Protein AF-A0A970MQ82-F1 (afdb_monomer)

Solvent-accessible surface area (backbone atoms only — not comparable to full-atom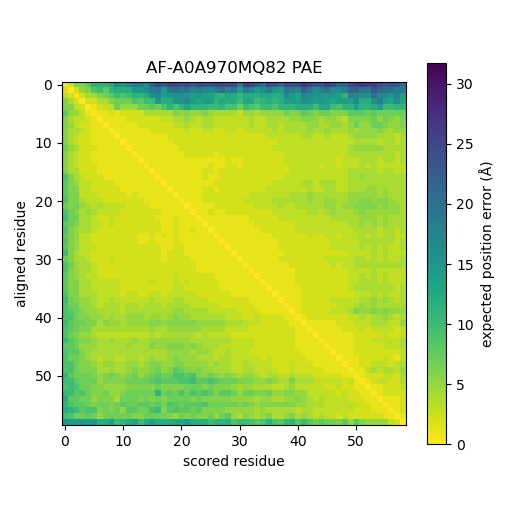 values): 3509 Å² total; per-residue (Å²): 120,70,68,62,55,54,53,50,51,52,54,48,54,54,50,54,51,22,56,77,68,73,37,50,70,58,53,50,50,54,52,50,51,54,50,48,47,48,70,75,34,61,66,57,44,48,56,74,66,36,86,81,58,55,69,85,80,78,112

Mean predicted aligned error: 4.25 Å

Structure (mmCIF, N/CA/C/O backbone):
data_AF-A0A970MQ82-F1
#
_entry.id   AF-A0A970MQ82-F1
#
loop_
_atom_site.group_PDB
_atom_site.id
_atom_site.type_symbol
_atom_site.label_atom_id
_atom_site.label_alt_id
_atom_site.label_comp_id
_atom_site.label_asym_id
_atom_site.label_entity_id
_atom_site.label_seq_id
_atom_site.pdbx_PDB_ins_code
_atom_site.Cartn_x
_atom_site.Cartn_y
_atom_site.Cartn_z
_atom_site.occupancy
_atom_site.B_iso_or_equiv
_atom_site.auth_seq_id
_atom_site.auth_comp_id
_atom_site.auth_asym_id
_atom_site.auth_atom_id
_atom_site.pdbx_PDB_model_num
ATOM 1 N N . MET A 1 1 ? -11.972 6.068 -17.174 1.00 54.91 1 MET A N 1
ATOM 2 C CA . MET A 1 1 ? -13.004 5.761 -16.145 1.00 54.91 1 MET A CA 1
ATOM 3 C C . MET A 1 1 ? -12.961 4.330 -15.573 1.00 54.91 1 MET A C 1
ATOM 5 O O . MET A 1 1 ? -13.164 4.200 -14.372 1.00 54.91 1 MET A O 1
ATOM 9 N N . ARG A 1 2 ? -12.679 3.256 -16.342 1.00 61.75 2 ARG A N 1
ATOM 10 C CA . ARG A 1 2 ? -12.643 1.861 -15.817 1.00 61.75 2 ARG A CA 1
ATOM 11 C C . ARG A 1 2 ? -11.542 1.581 -14.777 1.00 61.75 2 ARG A C 1
ATOM 13 O O . ARG A 1 2 ? -11.835 0.980 -13.749 1.00 61.75 2 ARG A O 1
ATOM 20 N N . GLN A 1 3 ? -10.313 2.059 -14.995 1.00 65.06 3 GLN A N 1
ATOM 21 C CA . GLN A 1 3 ? -9.186 1.801 -14.079 1.00 65.06 3 GLN A CA 1
ATOM 22 C C . GLN A 1 3 ? -9.419 2.358 -12.662 1.00 65.06 3 GLN A C 1
ATOM 24 O O . GLN A 1 3 ? -9.043 1.723 -11.683 1.00 65.06 3 GLN A O 1
ATOM 29 N N . ASN A 1 4 ? -10.118 3.490 -12.534 1.00 73.19 4 ASN A N 1
ATOM 30 C CA . ASN A 1 4 ? -10.439 4.083 -11.232 1.00 73.19 4 ASN A CA 1
ATOM 31 C C . ASN A 1 4 ? -11.396 3.212 -10.406 1.00 73.19 4 ASN A C 1
ATOM 33 O O . ASN A 1 4 ? -11.281 3.185 -9.184 1.00 73.19 4 ASN A O 1
ATOM 37 N N . LYS A 1 5 ? -12.311 2.474 -11.053 1.00 84.19 5 LYS A N 1
ATOM 38 C CA . LYS A 1 5 ? -13.217 1.545 -10.356 1.00 84.19 5 LYS A CA 1
ATOM 39 C C . LYS A 1 5 ? -12.451 0.349 -9.786 1.00 84.19 5 LYS A C 1
ATOM 41 O O . LYS A 1 5 ? -12.680 -0.035 -8.646 1.00 84.19 5 LYS A O 1
ATOM 46 N N . VAL A 1 6 ? -11.510 -0.194 -10.560 1.00 90.44 6 VAL A N 1
ATOM 47 C CA . VAL A 1 6 ? -10.676 -1.334 -10.145 1.00 90.44 6 VAL A CA 1
ATOM 48 C C . VAL A 1 6 ? -9.751 -0.947 -8.988 1.00 90.44 6 VAL A C 1
ATOM 50 O O . VAL A 1 6 ? -9.719 -1.646 -7.981 1.00 90.44 6 VAL A O 1
ATOM 53 N N . ARG A 1 7 ? -9.082 0.213 -9.072 1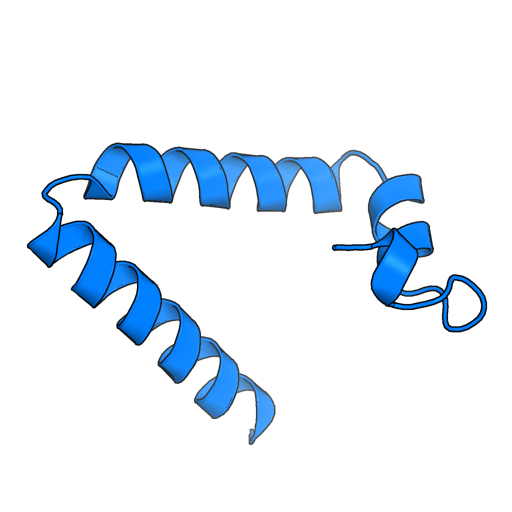.00 89.62 7 ARG A N 1
ATOM 54 C CA . ARG A 1 7 ? -8.227 0.730 -7.986 1.00 89.62 7 ARG A CA 1
ATOM 55 C C . ARG A 1 7 ? -8.995 0.891 -6.671 1.00 89.62 7 ARG A C 1
ATOM 57 O O . ARG A 1 7 ? -8.529 0.421 -5.642 1.00 89.62 7 ARG A O 1
ATOM 64 N N . ARG A 1 8 ? -10.195 1.488 -6.708 1.00 92.38 8 ARG A N 1
ATOM 65 C CA . ARG A 1 8 ? -11.040 1.644 -5.508 1.00 92.38 8 ARG A CA 1
ATOM 66 C C . ARG A 1 8 ? -11.469 0.305 -4.911 1.00 92.38 8 ARG A C 1
ATOM 68 O O . ARG A 1 8 ? -11.517 0.195 -3.695 1.00 92.38 8 ARG A O 1
ATOM 75 N N . ARG A 1 9 ? -11.762 -0.703 -5.742 1.00 95.50 9 ARG A N 1
ATOM 76 C CA . ARG A 1 9 ? -12.139 -2.041 -5.262 1.00 95.50 9 ARG A CA 1
ATOM 77 C C . ARG A 1 9 ? -11.001 -2.701 -4.481 1.00 95.50 9 ARG A C 1
ATOM 79 O O . ARG A 1 9 ? -11.254 -3.217 -3.401 1.00 95.50 9 ARG A O 1
ATOM 86 N N . TYR A 1 10 ? -9.773 -2.650 -5.000 1.00 95.75 10 TYR A N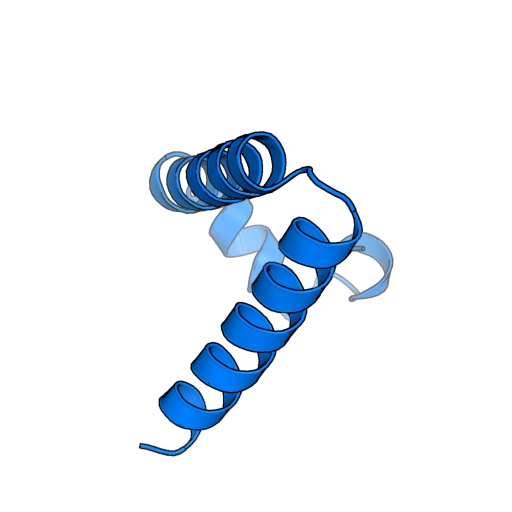 1
ATOM 87 C CA . TYR A 1 10 ? -8.612 -3.206 -4.298 1.00 95.75 10 TYR A CA 1
ATOM 88 C C . TYR A 1 10 ? -8.261 -2.420 -3.034 1.00 95.75 10 TYR A C 1
ATOM 90 O O . TYR A 1 10 ? -8.038 -3.032 -1.998 1.00 95.75 10 TYR A O 1
ATOM 98 N N . ALA A 1 11 ? -8.290 -1.084 -3.089 1.00 95.38 11 ALA A N 1
ATOM 99 C CA . ALA A 1 11 ? -8.053 -0.253 -1.909 1.00 95.38 11 ALA A CA 1
ATOM 100 C C . ALA A 1 11 ? -9.078 -0.535 -0.800 1.00 95.38 11 ALA A C 1
ATOM 102 O O . ALA A 1 11 ? -8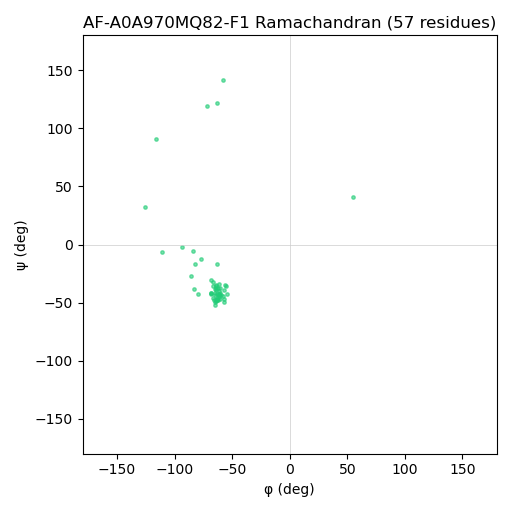.700 -0.694 0.355 1.00 95.38 11 ALA A O 1
ATOM 103 N N . LYS A 1 12 ? -10.364 -0.663 -1.157 1.00 95.94 12 LYS A N 1
ATOM 104 C CA . LYS A 1 12 ? -11.414 -1.019 -0.199 1.00 95.94 12 LYS A CA 1
ATOM 105 C C . LYS A 1 12 ? -11.201 -2.413 0.394 1.00 95.94 12 LYS A C 1
ATOM 107 O O . LYS A 1 12 ? -11.267 -2.541 1.603 1.00 95.94 12 LYS A O 1
ATOM 112 N N . ALA A 1 13 ? -10.907 -3.423 -0.426 1.00 97.69 13 ALA A N 1
ATOM 113 C CA . ALA A 1 13 ? -10.667 -4.778 0.074 1.00 97.69 13 ALA A CA 1
ATOM 114 C C . ALA A 1 13 ? -9.468 -4.845 1.039 1.00 97.69 13 ALA A C 1
ATOM 116 O O . ALA A 1 13 ? -9.556 -5.496 2.073 1.00 97.69 13 ALA A O 1
ATOM 117 N N . LEU A 1 14 ? -8.371 -4.140 0.730 1.00 97.38 14 LEU A N 1
ATOM 118 C CA . LEU A 1 14 ? -7.209 -4.047 1.618 1.00 97.38 14 LEU A CA 1
ATOM 119 C C . LEU A 1 14 ? -7.550 -3.328 2.932 1.00 97.38 14 LEU A C 1
ATOM 121 O O . LEU A 1 14 ? -7.113 -3.758 3.993 1.00 97.38 14 LEU A O 1
ATOM 125 N N . PHE A 1 15 ? -8.325 -2.245 2.862 1.00 97.56 15 PHE A N 1
ATOM 126 C CA . PHE A 1 15 ? -8.741 -1.488 4.041 1.00 97.56 15 PHE A CA 1
ATOM 127 C C . PHE A 1 15 ? -9.718 -2.268 4.930 1.00 97.56 15 PHE A C 1
ATOM 129 O O . PHE A 1 15 ? -9.580 -2.270 6.147 1.00 97.56 15 PHE A O 1
ATOM 136 N N . ASP A 1 16 ? -10.680 -2.970 4.331 1.00 98.19 16 ASP A N 1
ATOM 137 C CA . ASP A 1 16 ? -11.609 -3.825 5.072 1.00 98.19 16 ASP A CA 1
ATOM 138 C C . ASP A 1 16 ? -10.834 -4.945 5.797 1.00 98.19 16 ASP A C 1
ATOM 140 O O . ASP A 1 16 ? -11.044 -5.170 6.987 1.00 98.19 16 ASP A O 1
ATOM 144 N N . LEU A 1 17 ? -9.851 -5.563 5.128 1.00 98.06 17 LEU A N 1
ATOM 145 C CA . LEU A 1 17 ? -8.966 -6.553 5.749 1.00 98.06 17 LEU A CA 1
ATOM 146 C C . LEU A 1 17 ? -8.123 -5.954 6.887 1.00 98.06 17 LEU A C 1
ATOM 148 O O . LEU A 1 17 ? -7.965 -6.575 7.937 1.00 98.06 17 LEU A O 1
ATOM 152 N N . SER A 1 18 ? -7.574 -4.749 6.713 1.00 97.81 18 SER A N 1
ATOM 153 C CA . SER A 1 18 ? -6.761 -4.118 7.759 1.00 97.81 18 SER A CA 1
ATOM 154 C C . SER A 1 18 ? -7.588 -3.725 8.985 1.00 97.81 18 SER A C 1
ATOM 156 O O . SER A 1 18 ? -7.071 -3.791 10.104 1.00 97.81 18 SER A O 1
ATOM 158 N N . LEU A 1 19 ? -8.871 -3.392 8.801 1.00 98.12 19 LEU A N 1
ATOM 159 C CA . LEU A 1 19 ? -9.831 -3.210 9.890 1.00 98.12 19 LEU A CA 1
ATOM 160 C C . LEU A 1 19 ? -10.090 -4.520 10.639 1.00 98.12 19 LEU A C 1
ATOM 162 O O . LEU A 1 19 ? -9.979 -4.540 11.865 1.00 98.12 19 LEU A O 1
ATOM 166 N N . GLU A 1 20 ? -10.385 -5.611 9.923 1.00 98.19 20 GLU A N 1
ATOM 167 C CA . GLU A 1 20 ? -10.606 -6.939 10.519 1.00 98.19 20 GLU A CA 1
ATOM 168 C C . GLU A 1 20 ? -9.396 -7.402 11.341 1.00 98.19 20 GLU A C 1
ATOM 170 O O . GLU A 1 20 ? -9.542 -7.943 12.438 1.00 98.19 20 GLU A O 1
ATOM 175 N N . MET A 1 21 ? -8.189 -7.125 10.845 1.00 97.81 21 MET A N 1
ATOM 176 C CA . MET A 1 21 ? -6.935 -7.484 11.506 1.00 97.81 21 MET A CA 1
ATOM 177 C C . MET A 1 21 ? -6.477 -6.480 12.575 1.00 97.81 21 MET A C 1
ATOM 179 O O . MET A 1 21 ? -5.492 -6.758 13.254 1.00 97.81 21 MET A O 1
ATOM 183 N N . LYS A 1 22 ? -7.155 -5.333 12.743 1.00 97.62 22 LYS A N 1
ATOM 184 C CA . LYS A 1 22 ? -6.744 -4.213 13.619 1.00 97.62 22 LYS A CA 1
ATOM 185 C C . LYS A 1 22 ? -5.326 -3.685 13.334 1.00 97.62 22 LYS A C 1
ATOM 187 O O . LYS A 1 22 ? -4.576 -3.387 14.258 1.00 97.62 22 LYS A O 1
ATOM 192 N N . ARG A 1 23 ? -4.956 -3.572 12.055 1.00 98.00 23 ARG A N 1
ATOM 193 C CA . ARG A 1 23 ? -3.616 -3.143 11.591 1.00 98.00 23 ARG A CA 1
ATOM 194 C C . ARG A 1 23 ? -3.672 -1.967 10.613 1.00 98.00 23 ARG A C 1
ATOM 196 O O . ARG A 1 23 ? -2.863 -1.877 9.692 1.00 98.00 23 ARG A O 1
ATOM 203 N N . VAL A 1 24 ? -4.650 -1.077 10.769 1.00 97.38 24 VAL A N 1
ATOM 204 C CA . VAL A 1 24 ? -4.898 0.023 9.821 1.00 97.38 24 VAL A CA 1
ATOM 205 C C . VAL A 1 24 ? -3.697 0.962 9.717 1.00 97.38 24 VAL A C 1
ATOM 207 O O . VAL A 1 24 ? -3.267 1.274 8.609 1.00 97.38 24 VAL A O 1
ATOM 210 N N . GLU A 1 25 ? -3.125 1.380 10.845 1.00 97.69 25 GLU A N 1
ATOM 211 C CA . GLU A 1 25 ? -1.996 2.312 10.893 1.00 97.69 25 GLU A CA 1
ATOM 212 C C . GLU A 1 25 ? -0.729 1.721 10.268 1.00 97.69 25 GLU A C 1
ATOM 214 O O . GLU A 1 25 ? 0.009 2.432 9.588 1.00 97.69 25 GLU A O 1
ATOM 219 N N . GLU A 1 26 ? -0.476 0.429 10.484 1.00 97.75 26 GLU A N 1
ATOM 220 C CA . GLU A 1 26 ? 0.655 -0.284 9.882 1.00 97.75 26 GLU A CA 1
ATOM 221 C C . GLU A 1 26 ? 0.496 -0.353 8.364 1.00 97.75 26 GLU A C 1
ATOM 223 O O . GLU A 1 26 ? 1.362 0.118 7.632 1.00 97.75 26 GLU A O 1
ATOM 228 N N . VAL A 1 27 ? -0.660 -0.828 7.890 1.00 97.81 27 VAL A N 1
ATOM 229 C CA . VAL A 1 27 ? -0.948 -0.921 6.453 1.00 97.81 27 VAL A CA 1
ATOM 230 C C . VAL A 1 27 ? -0.897 0.457 5.792 1.00 97.81 27 VAL A C 1
ATOM 232 O O . VAL A 1 27 ? -0.402 0.588 4.676 1.00 97.81 27 VAL A O 1
ATOM 235 N N . TYR A 1 28 ? -1.367 1.505 6.470 1.00 97.31 28 TYR A N 1
ATOM 236 C CA . TYR A 1 28 ? -1.267 2.872 5.969 1.00 97.31 28 TYR A CA 1
ATOM 237 C C . TYR A 1 28 ? 0.192 3.317 5.793 1.00 97.31 28 TYR A C 1
ATOM 239 O O . TYR A 1 28 ? 0.546 3.831 4.731 1.00 97.31 28 TYR A O 1
ATOM 247 N N . LYS A 1 29 ? 1.046 3.082 6.798 1.00 98.06 29 LYS A N 1
ATOM 248 C CA . LYS A 1 29 ? 2.481 3.399 6.722 1.00 98.06 29 LYS A CA 1
ATOM 249 C C . LYS A 1 29 ? 3.173 2.626 5.602 1.00 98.06 29 LYS A C 1
ATOM 251 O O . LYS A 1 29 ? 3.925 3.229 4.841 1.00 98.06 29 LYS A O 1
ATOM 256 N N . ASP A 1 30 ? 2.871 1.339 5.453 1.00 97.50 30 ASP A N 1
ATOM 257 C CA . ASP A 1 30 ? 3.431 0.508 4.385 1.00 97.50 30 ASP A CA 1
ATOM 258 C C . ASP A 1 30 ? 3.033 1.036 3.000 1.00 97.50 30 ASP A C 1
ATOM 260 O O . ASP A 1 30 ? 3.864 1.144 2.097 1.00 97.50 30 ASP A O 1
ATOM 264 N N . MET A 1 31 ? 1.764 1.420 2.820 1.00 96.62 31 MET A N 1
ATOM 265 C CA . MET A 1 31 ? 1.293 1.982 1.551 1.00 96.62 31 MET A CA 1
ATOM 266 C C . MET A 1 31 ? 1.918 3.348 1.249 1.00 96.62 31 MET A C 1
ATOM 268 O O . MET A 1 31 ? 2.207 3.631 0.084 1.00 96.62 31 MET A O 1
ATOM 272 N N . GLN A 1 32 ? 2.150 4.176 2.273 1.00 97.31 32 GLN A N 1
ATOM 273 C CA . GLN A 1 32 ? 2.865 5.442 2.121 1.00 97.31 32 GLN A CA 1
ATOM 274 C C . GLN A 1 32 ? 4.312 5.196 1.682 1.00 97.31 32 GLN A C 1
ATOM 276 O O . GLN A 1 32 ? 4.743 5.753 0.677 1.00 97.31 32 GLN A O 1
ATOM 281 N N . TYR A 1 33 ? 5.014 4.271 2.339 1.00 96.88 33 TYR A N 1
ATOM 282 C CA . TYR A 1 33 ? 6.379 3.903 1.971 1.00 96.88 33 TYR A CA 1
ATOM 283 C C . TYR A 1 33 ? 6.487 3.408 0.522 1.00 96.88 33 TYR A C 1
ATOM 285 O O . TYR A 1 33 ? 7.372 3.832 -0.215 1.00 96.88 33 TYR A O 1
ATOM 293 N N . ILE A 1 34 ? 5.565 2.551 0.068 1.00 94.50 34 ILE A N 1
ATOM 294 C CA . ILE A 1 34 ? 5.557 2.068 -1.324 1.00 94.50 34 ILE A CA 1
ATOM 295 C C . ILE A 1 34 ? 5.316 3.217 -2.316 1.00 94.50 34 ILE A C 1
ATOM 297 O O . ILE A 1 34 ? 5.890 3.222 -3.411 1.00 94.50 34 ILE A O 1
ATOM 301 N N . MET A 1 35 ? 4.458 4.181 -1.964 1.00 94.44 35 MET A N 1
ATOM 302 C CA . MET A 1 35 ? 4.227 5.367 -2.789 1.00 94.44 35 MET A CA 1
ATOM 303 C C . MET A 1 35 ? 5.499 6.206 -2.900 1.00 94.44 35 MET A C 1
ATOM 305 O O . MET A 1 35 ? 5.899 6.549 -4.016 1.00 94.44 35 MET A O 1
ATOM 309 N N . ASP A 1 36 ? 6.139 6.479 -1.767 1.00 96.56 36 ASP A N 1
ATOM 310 C CA . ASP A 1 36 ? 7.350 7.288 -1.689 1.00 96.56 36 ASP A CA 1
ATOM 311 C C . ASP A 1 36 ? 8.490 6.599 -2.446 1.00 96.56 36 ASP A C 1
ATOM 313 O O . ASP A 1 36 ? 9.052 7.193 -3.359 1.00 96.56 36 ASP A O 1
ATOM 317 N N . LEU A 1 37 ? 8.715 5.298 -2.233 1.00 94.75 37 LEU A N 1
ATOM 318 C CA . LEU A 1 37 ? 9.687 4.494 -2.986 1.00 94.75 37 LEU A CA 1
ATOM 319 C C . LEU A 1 37 ? 9.459 4.576 -4.503 1.00 94.75 37 LEU A C 1
ATOM 321 O O . LEU A 1 37 ? 10.399 4.714 -5.283 1.00 94.75 37 LEU A O 1
ATOM 325 N N . SER A 1 38 ? 8.200 4.504 -4.943 1.00 92.69 38 SER A N 1
ATOM 326 C CA . SER A 1 38 ? 7.849 4.620 -6.361 1.00 92.69 38 SER A CA 1
ATOM 327 C C . SER A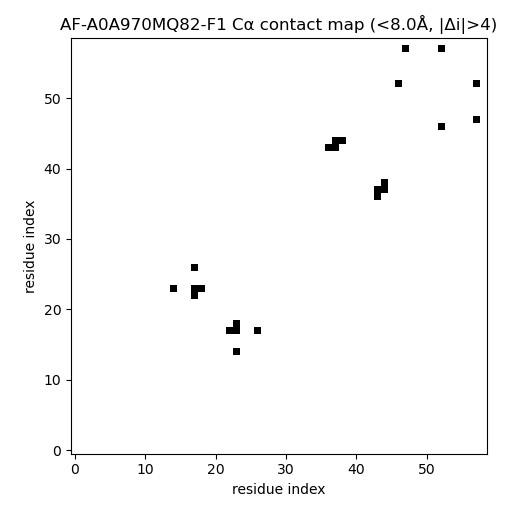 1 38 ? 8.192 5.999 -6.928 1.00 92.69 38 SER A C 1
ATOM 329 O O . SER A 1 38 ? 8.552 6.108 -8.107 1.00 92.69 38 SER A O 1
ATOM 331 N N . LEU A 1 39 ? 8.038 7.062 -6.133 1.00 93.19 39 LEU A N 1
ATOM 332 C CA . LEU A 1 39 ? 8.314 8.452 -6.511 1.00 93.19 39 LEU A CA 1
ATOM 333 C C . LEU A 1 39 ? 9.806 8.792 -6.456 1.00 93.19 39 LEU A C 1
ATOM 335 O O . LEU A 1 39 ? 10.296 9.430 -7.383 1.00 93.19 39 LEU A O 1
ATOM 339 N N . GLU A 1 40 ? 10.504 8.339 -5.422 1.00 96.50 40 GLU A N 1
ATOM 340 C CA . GLU A 1 40 ? 11.893 8.689 -5.126 1.00 96.50 40 GLU A CA 1
ATOM 341 C C . GLU A 1 40 ? 12.913 7.818 -5.862 1.00 96.50 40 GLU A C 1
ATOM 343 O O . GLU A 1 40 ? 14.013 8.290 -6.135 1.00 96.50 40 GLU A O 1
ATOM 348 N N . VAL A 1 41 ? 12.556 6.577 -6.219 1.00 96.19 41 VAL A N 1
ATOM 349 C CA . VAL A 1 41 ? 13.456 5.628 -6.896 1.00 96.19 41 VAL A CA 1
ATOM 350 C C . VAL A 1 41 ? 12.926 5.303 -8.303 1.00 96.19 41 VAL A C 1
ATOM 352 O O . VAL A 1 41 ? 12.131 4.371 -8.489 1.00 96.19 41 VAL A O 1
ATOM 355 N N . PRO A 1 42 ? 13.339 6.058 -9.342 1.00 92.75 42 PRO A N 1
ATOM 356 C CA . PRO A 1 42 ? 12.912 5.838 -10.724 1.00 92.75 42 PRO A CA 1
ATOM 357 C C . PRO A 1 42 ? 13.180 4.417 -11.235 1.00 92.75 42 PRO A C 1
ATOM 359 O O . PRO A 1 42 ? 12.364 3.860 -11.976 1.00 92.75 42 PRO A O 1
ATOM 362 N N . GLU A 1 43 ? 14.285 3.805 -10.815 1.00 93.19 43 GLU A N 1
ATOM 363 C CA . GLU A 1 43 ? 14.711 2.456 -11.192 1.00 93.19 43 GLU A CA 1
ATOM 364 C C . GLU A 1 43 ? 13.692 1.408 -10.748 1.00 93.19 43 GLU A C 1
ATOM 366 O O . GLU A 1 43 ? 13.365 0.500 -11.515 1.00 93.19 43 GLU A O 1
ATOM 371 N N . PHE A 1 44 ? 13.120 1.571 -9.552 1.00 92.56 44 PHE A N 1
ATOM 372 C CA . PHE A 1 44 ? 12.064 0.698 -9.049 1.00 92.56 44 PHE A CA 1
ATOM 373 C C . PHE A 1 44 ? 10.836 0.761 -9.963 1.00 92.56 44 PHE A C 1
ATOM 375 O O . PHE A 1 44 ? 10.291 -0.263 -10.384 1.00 92.56 44 PHE A O 1
ATOM 382 N N . ARG A 1 45 ? 10.434 1.969 -10.371 1.00 92.56 45 ARG A N 1
ATOM 383 C CA . ARG A 1 45 ? 9.303 2.161 -11.286 1.00 92.56 45 ARG A CA 1
ATOM 384 C C . ARG A 1 45 ? 9.570 1.560 -12.668 1.00 92.56 45 ARG A C 1
ATOM 386 O O . ARG A 1 45 ? 8.651 0.995 -13.266 1.00 92.56 45 ARG A O 1
ATOM 393 N N . ILE A 1 46 ? 10.796 1.680 -13.178 1.00 92.69 46 ILE A N 1
ATOM 394 C CA . ILE A 1 46 ? 11.217 1.093 -14.459 1.00 92.69 46 ILE A CA 1
ATOM 395 C C . ILE A 1 46 ? 11.185 -0.435 -14.375 1.00 92.69 46 ILE A C 1
ATOM 397 O O . ILE A 1 46 ? 10.585 -1.077 -15.238 1.00 92.69 46 ILE A O 1
ATOM 401 N N . LEU A 1 47 ? 11.748 -1.015 -13.312 1.00 92.81 4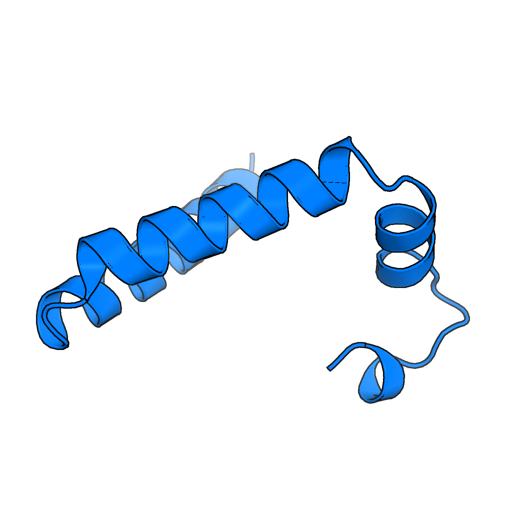7 LEU A N 1
ATOM 402 C CA . LEU A 1 47 ? 11.748 -2.456 -13.069 1.00 92.81 47 LEU A CA 1
ATOM 403 C C . LEU A 1 47 ? 10.320 -3.007 -13.024 1.00 92.81 47 LEU A C 1
ATOM 405 O O . LEU A 1 47 ? 9.988 -3.946 -13.753 1.00 92.81 47 LEU A O 1
ATOM 409 N N . MET A 1 48 ? 9.439 -2.370 -12.249 1.00 91.81 48 MET A N 1
ATOM 410 C CA . MET A 1 48 ? 8.049 -2.807 -12.115 1.00 91.81 48 MET A CA 1
ATOM 411 C C . MET A 1 48 ? 7.275 -2.706 -13.434 1.00 91.81 48 MET A C 1
ATOM 413 O O . MET A 1 48 ? 6.478 -3.594 -13.747 1.00 91.81 48 MET A O 1
ATOM 417 N N . LYS A 1 49 ? 7.555 -1.694 -14.264 1.00 90.81 49 LYS A N 1
ATOM 418 C CA . LYS A 1 49 ? 6.927 -1.519 -15.587 1.00 90.81 49 LYS A CA 1
ATOM 419 C C . LYS A 1 49 ? 7.555 -2.357 -16.704 1.00 90.81 49 LYS A C 1
ATOM 421 O O . LYS A 1 49 ? 6.925 -2.509 -17.746 1.00 90.81 49 LYS A O 1
ATOM 426 N N . SER A 1 50 ? 8.761 -2.891 -16.514 1.00 93.12 50 SER A N 1
ATOM 427 C CA . SER A 1 50 ? 9.500 -3.590 -17.570 1.00 93.12 50 SER A CA 1
ATOM 428 C C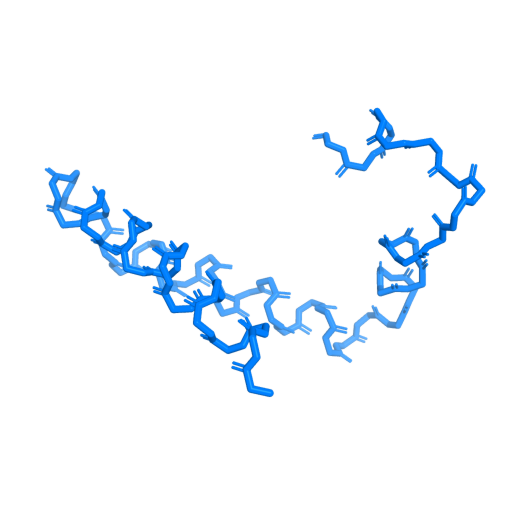 . SER A 1 50 ? 8.757 -4.846 -18.045 1.00 93.12 50 SER A C 1
ATOM 430 O O . SER A 1 50 ? 8.516 -5.735 -17.230 1.00 93.12 50 SER A O 1
ATOM 432 N N . PRO A 1 51 ? 8.410 -4.983 -19.336 1.00 91.00 51 PRO A N 1
ATOM 433 C CA . PRO A 1 51 ? 7.777 -6.198 -19.857 1.00 91.00 51 PRO A CA 1
ATOM 434 C C . PRO A 1 51 ? 8.775 -7.353 -20.049 1.00 91.00 51 PRO A C 1
ATOM 436 O O . PRO A 1 51 ? 8.364 -8.485 -20.275 1.00 91.00 51 PRO A O 1
ATOM 439 N N . ILE A 1 52 ? 10.079 -7.064 -19.972 1.00 93.69 52 ILE A N 1
ATOM 440 C CA . ILE A 1 52 ? 11.165 -8.031 -20.184 1.00 93.69 52 ILE A CA 1
ATOM 441 C C . ILE A 1 52 ? 11.425 -8.826 -18.901 1.00 93.69 52 ILE A C 1
ATOM 443 O O . ILE A 1 52 ? 11.690 -10.026 -18.939 1.00 93.69 52 ILE A O 1
ATOM 447 N N . ILE A 1 53 ? 11.336 -8.159 -17.747 1.00 91.69 53 ILE A N 1
ATOM 448 C CA . ILE A 1 53 ? 11.497 -8.813 -16.449 1.00 91.69 53 ILE A CA 1
ATOM 449 C C . ILE A 1 53 ? 10.259 -9.662 -16.193 1.00 91.69 53 ILE A C 1
ATOM 451 O O . ILE A 1 53 ? 9.139 -9.147 -16.111 1.00 91.69 53 ILE A O 1
ATOM 455 N N . ARG A 1 54 ? 10.481 -10.971 -16.058 1.00 91.88 54 ARG A N 1
ATOM 456 C CA . ARG A 1 54 ? 9.410 -11.941 -15.850 1.00 91.88 54 ARG A CA 1
ATOM 457 C C . ARG A 1 54 ? 8.607 -11.602 -14.584 1.00 91.88 54 ARG A C 1
ATOM 459 O O . ARG A 1 54 ? 9.213 -11.211 -13.585 1.00 91.88 54 ARG A O 1
ATOM 466 N N . PRO A 1 55 ? 7.273 -11.776 -14.585 1.00 89.06 55 PRO A N 1
ATOM 467 C CA . PRO A 1 55 ? 6.438 -11.463 -13.424 1.00 89.06 55 PRO A CA 1
ATOM 468 C C . PRO A 1 55 ? 6.864 -12.186 -12.141 1.00 89.06 55 PRO A C 1
ATOM 470 O O . PRO A 1 55 ? 6.811 -11.586 -11.076 1.00 89.06 55 PRO A O 1
ATOM 473 N N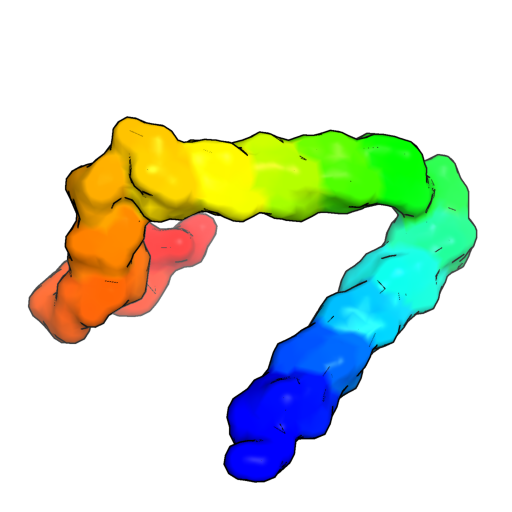 . ASP A 1 56 ? 7.362 -13.423 -12.248 1.00 90.62 56 ASP A N 1
ATOM 474 C CA . ASP A 1 56 ? 7.868 -14.210 -11.113 1.00 90.62 56 ASP A CA 1
ATOM 475 C C . ASP A 1 56 ? 9.096 -13.600 -10.420 1.00 90.62 56 ASP A C 1
ATOM 477 O O . ASP A 1 56 ? 9.413 -13.972 -9.300 1.00 90.62 56 ASP A O 1
ATOM 481 N N . LYS A 1 57 ? 9.784 -12.654 -11.067 1.00 90.94 57 LYS A N 1
ATOM 482 C CA . LYS A 1 57 ? 10.914 -11.916 -10.486 1.00 90.94 57 LYS A CA 1
ATOM 483 C C . LYS A 1 57 ? 10.502 -10.596 -9.829 1.00 90.94 57 LYS A C 1
ATOM 485 O O . LYS A 1 57 ? 11.369 -9.884 -9.334 1.00 90.94 57 LYS A O 1
ATOM 490 N N . LYS A 1 58 ? 9.215 -10.241 -9.878 1.00 85.69 58 LYS A N 1
ATOM 491 C CA . LYS A 1 58 ? 8.651 -9.001 -9.312 1.00 85.69 58 LYS A CA 1
ATOM 492 C C . LYS A 1 58 ? 7.743 -9.245 -8.103 1.00 85.69 58 LYS A C 1
ATOM 494 O O . LYS A 1 58 ? 7.238 -8.278 -7.537 1.00 85.69 58 LYS A O 1
ATOM 499 N N . ILE A 1 59 ? 7.479 -10.512 -7.800 1.00 74.50 59 ILE A N 1
ATOM 500 C CA . ILE A 1 59 ? 6.641 -11.012 -6.706 1.00 74.50 59 ILE A CA 1
ATOM 501 C C . ILE A 1 59 ? 7.582 -11.635 -5.684 1.00 74.50 59 ILE A C 1
ATOM 503 O O . ILE A 1 59 ? 7.356 -11.396 -4.482 1.00 74.50 59 ILE A O 1
#

pLDDT: mean 92.12, std 8.84, range [54.91, 98.19]

Foldseek 3Di:
DVVVVVVVVVVVVVCVVCVVVVNNVVVVVVVVVVVVCVVVPVVLVCQVPDPVPDVVNVD

Secondary structure (DSSP, 8-state):
-HHHHHHHHHHHHHHHHHHHTT-HHHHHHHHHHHHHHHHH-HHHHHHHH-SSS-GGG--

Sequence (59 aa):
MRQNKVRRRYAKALFDLSLEM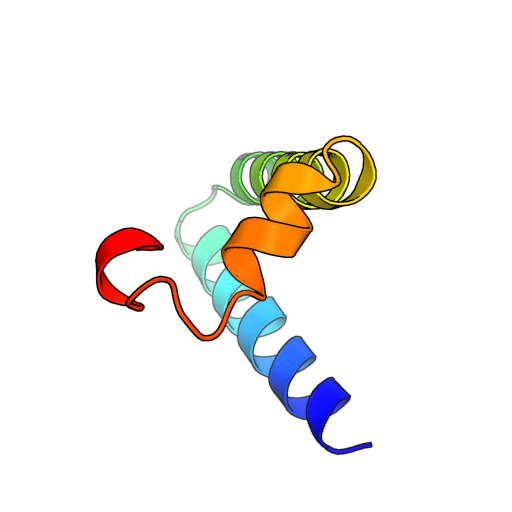KRVEEVYKDMQYIMDLSLEVPEFRILMKSPIIRPDKKI

Radius of gyration: 14.03 Å; Cα contacts (8 Å, |Δi|>4): 12; chains: 1; bounding box: 28×23×34 Å